Protein AF-A0A1S9N9K3-F1 (afdb_monomer_lite)

Sequence (136 aa):
MKWKTKPGKYENARQMQKIIDKYFQECIENEEYPSITGVAYSLGLNRQGLLDYENSLINGKLKSLDSSAKAEISDTIKRAKAFVEMCYEQRLFANGNPAGTIFTLKNNFKWVDKSEVEQTNKTISVGIKGFDEEED

Foldseek 3Di:
DDQDDDQCPDLALVVLLVLLVVLVVVCVVVVHQQACQSSCVSVSHGNVRLVCLLCCLPPVGPVVHDPVSSVSSNVSSVVSLVSSLVSLVVCCPDPDDNPVSVVRCCPPVVDDDDDDDDDDDDDDDDDDDDDDDDDD

Structure (mmCIF, N/CA/C/O backbone):
data_AF-A0A1S9N9K3-F1
#
_entry.id   AF-A0A1S9N9K3-F1
#
loop_
_atom_site.group_PDB
_atom_site.id
_atom_site.type_symbol
_atom_site.label_atom_id
_atom_site.label_alt_id
_atom_site.label_comp_id
_atom_site.label_asym_id
_atom_site.label_entity_id
_atom_site.label_seq_id
_atom_site.pdbx_PDB_ins_code
_atom_site.Cartn_x
_atom_site.Cartn_y
_atom_site.Cartn_z
_atom_site.occupancy
_atom_site.B_iso_or_equiv
_atom_site.auth_seq_id
_atom_site.auth_comp_id
_atom_site.auth_asym_id
_atom_site.auth_atom_id
_atom_site.pdbx_PDB_model_num
ATOM 1 N N . MET A 1 1 ? 9.173 -22.068 -6.788 1.00 37.09 1 MET A N 1
ATOM 2 C CA . MET A 1 1 ? 9.572 -20.994 -7.732 1.00 37.09 1 MET A CA 1
ATOM 3 C C . MET A 1 1 ? 10.645 -20.122 -7.086 1.00 37.09 1 MET A C 1
ATOM 5 O O . MET A 1 1 ? 10.427 -19.650 -5.980 1.00 37.09 1 MET A O 1
ATOM 9 N N . LYS A 1 2 ? 11.816 -19.954 -7.720 1.00 29.55 2 LYS A N 1
ATOM 10 C CA . LYS A 1 2 ? 12.899 -19.079 -7.230 1.00 29.55 2 LYS A CA 1
ATOM 11 C C . LYS A 1 2 ? 12.700 -17.677 -7.815 1.00 29.55 2 LYS A C 1
ATOM 13 O O . LYS A 1 2 ? 12.942 -17.473 -9.001 1.00 29.55 2 LYS A O 1
ATOM 18 N N . TRP A 1 3 ? 12.239 -16.726 -7.011 1.00 44.09 3 TRP A N 1
ATOM 19 C CA . TRP A 1 3 ? 11.966 -15.362 -7.468 1.00 44.09 3 TRP A CA 1
ATOM 20 C C . TRP A 1 3 ? 13.264 -14.545 -7.501 1.00 44.09 3 TRP A C 1
ATOM 22 O O . TRP A 1 3 ? 13.709 -14.026 -6.482 1.00 44.09 3 TRP A O 1
ATOM 32 N N . LYS A 1 4 ? 13.897 -14.443 -8.677 1.00 36.06 4 LYS A N 1
ATOM 33 C CA . LYS A 1 4 ? 14.937 -13.436 -8.937 1.00 36.06 4 LYS A CA 1
ATOM 34 C C . LYS A 1 4 ? 14.245 -12.138 -9.354 1.00 36.06 4 LYS A C 1
ATOM 36 O O . LYS A 1 4 ? 13.854 -11.993 -10.511 1.00 36.06 4 LYS A O 1
ATOM 41 N N . THR A 1 5 ? 14.074 -11.197 -8.433 1.00 40.75 5 THR A N 1
ATOM 42 C CA . THR A 1 5 ? 13.667 -9.834 -8.791 1.00 40.75 5 THR A CA 1
ATOM 43 C C . THR A 1 5 ? 14.844 -9.142 -9.479 1.00 40.75 5 THR A C 1
ATOM 45 O O . THR A 1 5 ? 15.868 -8.857 -8.863 1.00 40.75 5 THR A O 1
ATOM 48 N N . LYS A 1 6 ? 14.741 -8.913 -10.794 1.00 52.22 6 LYS A N 1
ATOM 49 C CA . LYS A 1 6 ? 15.692 -8.050 -11.506 1.00 52.22 6 LYS A CA 1
ATOM 50 C C . LYS A 1 6 ? 15.425 -6.590 -11.100 1.00 52.22 6 LYS A C 1
ATOM 52 O O . LYS A 1 6 ? 14.261 -6.178 -11.119 1.00 52.22 6 LYS A O 1
ATOM 57 N N . PRO A 1 7 ? 16.448 -5.799 -10.736 1.00 46.06 7 PRO A N 1
ATOM 58 C CA . PRO A 1 7 ? 16.302 -4.349 -10.617 1.00 46.06 7 PRO A CA 1
ATOM 59 C C . PRO A 1 7 ? 15.763 -3.785 -11.943 1.00 46.06 7 PRO A C 1
ATOM 61 O O . PRO A 1 7 ? 16.297 -4.133 -12.991 1.00 46.06 7 PRO A O 1
ATOM 64 N N . GLY A 1 8 ? 14.697 -2.975 -11.912 1.00 55.91 8 GLY A N 1
ATOM 65 C CA . GLY A 1 8 ? 14.073 -2.424 -13.128 1.00 55.91 8 GLY A CA 1
ATOM 66 C C . GLY A 1 8 ? 13.074 -3.347 -13.842 1.00 55.91 8 GLY A C 1
ATOM 67 O O . GLY A 1 8 ? 12.865 -3.206 -15.037 1.00 55.91 8 GLY A O 1
ATOM 68 N N . LYS A 1 9 ? 12.442 -4.301 -13.142 1.00 64.00 9 LYS A N 1
ATOM 69 C CA . LYS A 1 9 ? 11.454 -5.227 -13.739 1.00 64.00 9 LYS A CA 1
ATOM 70 C C . LYS A 1 9 ? 10.292 -4.514 -14.454 1.00 64.00 9 LYS A C 1
ATOM 72 O O . LYS A 1 9 ? 9.749 -5.072 -15.402 1.00 64.00 9 LYS A O 1
ATOM 77 N N . TYR A 1 10 ? 9.914 -3.320 -13.997 1.00 67.31 10 TYR A N 1
ATOM 78 C CA . TYR A 1 10 ? 8.862 -2.508 -14.605 1.00 67.31 10 TYR A CA 1
ATOM 79 C C . TYR A 1 10 ? 9.431 -1.151 -15.005 1.00 67.31 10 TYR A C 1
ATOM 81 O O . TYR A 1 10 ? 9.766 -0.348 -14.140 1.00 67.31 10 TYR A O 1
ATOM 89 N N . GLU A 1 11 ? 9.522 -0.914 -16.311 1.00 68.12 11 GLU A N 1
ATOM 90 C CA . GLU A 1 11 ? 9.896 0.385 -16.891 1.00 68.12 11 GLU A CA 1
ATOM 91 C C . GLU A 1 11 ? 8.662 1.191 -17.320 1.00 68.12 11 GLU A C 1
ATOM 93 O O . GLU A 1 11 ? 8.754 2.367 -17.646 1.00 68.12 11 GLU A O 1
ATOM 98 N N . ASN A 1 12 ? 7.490 0.550 -17.312 1.00 80.81 12 ASN A N 1
ATOM 99 C CA . ASN A 1 12 ? 6.259 1.092 -17.860 1.00 80.81 12 ASN A CA 1
ATOM 100 C C . ASN A 1 12 ? 5.126 1.017 -16.826 1.00 80.81 12 ASN A C 1
ATOM 102 O O . ASN A 1 12 ? 4.649 -0.073 -16.480 1.00 80.81 12 ASN A O 1
ATOM 106 N N . ALA A 1 13 ? 4.659 2.182 -16.373 1.00 90.00 13 ALA A N 1
ATOM 107 C CA . ALA A 1 13 ? 3.562 2.311 -15.416 1.00 90.00 13 ALA A CA 1
ATOM 108 C C . ALA A 1 13 ? 2.256 1.664 -15.912 1.00 90.00 13 ALA A C 1
ATOM 110 O O . ALA A 1 13 ? 1.527 1.059 -15.129 1.00 90.00 13 ALA A O 1
ATOM 111 N N . ARG A 1 14 ? 1.992 1.676 -17.224 1.00 90.56 14 ARG A N 1
ATOM 112 C CA . ARG A 1 14 ? 0.815 1.025 -17.823 1.00 90.56 14 ARG A CA 1
ATOM 113 C C . ARG A 1 14 ? 0.845 -0.492 -17.652 1.00 90.56 14 ARG A C 1
ATOM 115 O O . ARG A 1 14 ? -0.200 -1.103 -17.443 1.00 90.56 14 ARG A O 1
ATOM 122 N N . GLN A 1 15 ? 2.017 -1.120 -17.758 1.00 90.56 15 GLN A N 1
ATOM 123 C CA . GLN A 1 15 ? 2.141 -2.563 -17.523 1.00 90.56 15 GLN A CA 1
ATOM 124 C C . GLN A 1 15 ? 1.909 -2.894 -16.048 1.00 90.56 15 GLN A C 1
ATOM 126 O O . GLN A 1 15 ? 1.221 -3.866 -15.745 1.00 90.56 15 GLN A O 1
ATOM 131 N N . MET A 1 16 ? 2.455 -2.076 -15.147 1.00 92.56 16 MET A N 1
ATOM 132 C CA . MET A 1 16 ? 2.227 -2.208 -13.710 1.00 92.56 16 MET A CA 1
ATOM 133 C C . MET A 1 16 ? 0.736 -2.085 -13.374 1.00 92.56 16 MET A C 1
ATOM 135 O O . MET A 1 16 ? 0.199 -2.969 -12.712 1.00 92.56 16 MET A O 1
ATOM 139 N N . GLN A 1 17 ? 0.060 -1.059 -13.900 1.00 95.44 17 GLN A N 1
ATOM 140 C CA . GLN A 1 17 ? -1.374 -0.838 -13.703 1.00 95.44 17 GLN A CA 1
ATOM 141 C C . GLN A 1 17 ? -2.193 -2.056 -14.148 1.00 95.44 17 GLN A C 1
ATOM 143 O O . GLN A 1 17 ? -2.982 -2.561 -13.366 1.00 95.44 17 GLN A O 1
ATOM 148 N N . LYS A 1 18 ? -1.921 -2.624 -15.332 1.00 95.56 18 LYS A N 1
ATOM 149 C CA . LYS A 1 18 ? -2.626 -3.830 -15.811 1.00 95.56 18 LYS A CA 1
ATOM 150 C C . LYS A 1 18 ? -2.519 -5.029 -14.862 1.00 95.56 18 LYS A C 1
ATOM 152 O O . LYS A 1 18 ? -3.470 -5.792 -14.741 1.00 95.56 18 LYS A O 1
ATOM 157 N N . ILE A 1 19 ? -1.360 -5.234 -14.233 1.00 95.56 19 ILE A N 1
ATOM 158 C CA . ILE A 1 19 ? -1.161 -6.343 -13.284 1.00 95.56 19 ILE A CA 1
ATOM 159 C C . ILE A 1 19 ? -1.928 -6.076 -11.986 1.00 95.56 19 ILE A C 1
ATOM 161 O O . ILE A 1 19 ? -2.538 -6.991 -11.439 1.00 95.56 19 ILE A O 1
ATOM 165 N N . ILE A 1 20 ? -1.910 -4.827 -11.518 1.00 97.25 20 ILE A N 1
ATOM 166 C CA . ILE A 1 20 ? -2.654 -4.394 -10.332 1.00 97.25 20 ILE A CA 1
ATOM 167 C C . ILE A 1 20 ? -4.161 -4.537 -10.567 1.00 97.25 20 ILE A C 1
ATOM 169 O O . ILE A 1 20 ? -4.838 -5.134 -9.739 1.00 97.25 20 ILE A O 1
ATOM 173 N N . ASP A 1 21 ? -4.666 -4.068 -11.708 1.00 97.69 21 ASP A N 1
ATOM 174 C CA . ASP A 1 21 ? -6.083 -4.155 -12.072 1.00 97.69 21 ASP A CA 1
ATOM 175 C C . ASP A 1 21 ? -6.541 -5.611 -12.146 1.00 97.69 21 ASP A C 1
ATOM 177 O O . ASP A 1 21 ? -7.589 -5.954 -11.611 1.00 97.69 21 ASP A O 1
ATOM 181 N N . LYS A 1 22 ? -5.725 -6.490 -12.746 1.00 97.62 22 LYS A N 1
ATOM 182 C CA . LYS A 1 22 ? -6.005 -7.931 -12.783 1.00 97.62 22 LYS A CA 1
ATOM 183 C C . LYS A 1 22 ? -6.103 -8.520 -11.377 1.00 97.62 22 LYS A C 1
ATOM 185 O O . LYS A 1 22 ? -7.032 -9.264 -11.104 1.00 97.62 22 LYS A O 1
ATOM 190 N N . TYR A 1 23 ? -5.169 -8.173 -10.493 1.00 98.06 23 TYR A N 1
ATOM 191 C CA . TYR A 1 23 ? -5.204 -8.623 -9.102 1.00 98.06 23 TYR A CA 1
ATOM 192 C C . TYR A 1 23 ? -6.454 -8.121 -8.366 1.00 98.06 23 TYR A C 1
ATOM 194 O O . TYR A 1 23 ? -7.104 -8.889 -7.666 1.00 98.06 23 TYR A O 1
ATOM 202 N N . PHE A 1 24 ? -6.824 -6.851 -8.538 1.00 98.19 24 PHE A N 1
ATOM 203 C CA . PHE A 1 24 ? -8.039 -6.313 -7.927 1.00 98.19 24 PHE A CA 1
ATOM 204 C C . PHE A 1 24 ? -9.299 -6.983 -8.466 1.00 98.19 24 PHE A C 1
ATOM 206 O O . PHE A 1 24 ? -10.185 -7.306 -7.681 1.00 98.19 24 PHE A O 1
ATOM 213 N N . GLN A 1 25 ? -9.354 -7.247 -9.769 1.00 97.75 25 GLN A N 1
ATOM 214 C CA . GLN A 1 25 ? -10.454 -7.975 -10.386 1.00 97.75 25 GLN A CA 1
ATOM 215 C C . GLN A 1 25 ? -10.564 -9.403 -9.832 1.00 97.75 25 GLN A C 1
ATOM 217 O O . GLN A 1 25 ? -11.654 -9.820 -9.459 1.00 97.75 25 GLN A O 1
ATOM 222 N N . GLU A 1 26 ? -9.441 -10.114 -9.688 1.00 97.56 26 GLU A N 1
ATOM 223 C CA . GLU A 1 26 ? -9.400 -11.441 -9.058 1.00 97.56 26 GLU A CA 1
ATOM 224 C C . GLU A 1 26 ? -9.888 -11.387 -7.600 1.00 97.56 26 GLU A C 1
ATOM 226 O O . GLU A 1 26 ? -10.622 -12.273 -7.172 1.00 97.56 26 GLU A O 1
ATOM 231 N N . CYS A 1 27 ? -9.538 -10.352 -6.829 1.00 97.44 27 CYS A N 1
ATOM 232 C CA . CYS A 1 27 ? -10.078 -10.183 -5.477 1.00 97.44 27 CYS A CA 1
ATOM 233 C C . CYS A 1 27 ? -11.597 -9.971 -5.489 1.00 97.44 27 CYS A C 1
ATOM 235 O O . CYS A 1 27 ? -12.295 -10.603 -4.705 1.00 97.44 27 CYS A O 1
ATOM 237 N N . ILE A 1 28 ? -12.115 -9.129 -6.388 1.00 95.62 28 ILE A N 1
ATOM 238 C CA . ILE A 1 28 ? -13.558 -8.874 -6.511 1.00 95.62 28 ILE A CA 1
ATOM 239 C C . ILE A 1 28 ? -14.308 -10.161 -6.872 1.00 95.62 28 ILE A C 1
ATOM 241 O O . ILE A 1 28 ? -15.316 -10.475 -6.246 1.00 95.62 28 ILE A O 1
ATOM 245 N N . GLU A 1 29 ? -13.807 -10.920 -7.848 1.00 97.31 29 GLU A N 1
ATOM 246 C CA . GLU A 1 29 ? -14.418 -12.175 -8.309 1.00 97.31 29 GLU A CA 1
ATOM 247 C C . GLU A 1 29 ? -14.443 -13.260 -7.230 1.00 97.31 29 GLU A C 1
ATOM 249 O O . GLU A 1 29 ? -15.374 -14.060 -7.190 1.00 97.31 29 GLU A O 1
ATOM 254 N N . ASN A 1 30 ? -13.443 -13.273 -6.347 1.00 96.50 30 ASN A N 1
ATOM 255 C CA . ASN A 1 30 ? -13.346 -14.230 -5.247 1.00 96.50 30 ASN A CA 1
ATOM 256 C C . ASN A 1 30 ? -13.955 -13.714 -3.929 1.00 96.50 30 ASN A C 1
ATOM 258 O O . ASN A 1 30 ? -13.805 -14.373 -2.903 1.00 96.50 30 ASN A O 1
ATOM 262 N N . GLU A 1 31 ? -14.608 -12.546 -3.935 1.00 93.75 31 GLU A N 1
ATOM 263 C CA . GLU A 1 31 ? -15.132 -11.880 -2.729 1.00 93.75 31 GLU A CA 1
ATOM 264 C C . GLU A 1 31 ? -14.054 -11.652 -1.642 1.00 93.75 31 GLU A C 1
ATOM 266 O O . GLU A 1 31 ? -14.313 -11.649 -0.435 1.00 93.75 31 GLU A O 1
ATOM 271 N N . GLU A 1 32 ? -12.811 -11.438 -2.073 1.00 92.50 32 GLU A N 1
ATOM 272 C CA . GLU A 1 32 ? -11.658 -11.171 -1.222 1.00 92.50 32 GLU A CA 1
ATOM 273 C C . GLU A 1 32 ? -11.345 -9.673 -1.131 1.00 92.50 32 GLU A C 1
ATOM 275 O O . GLU A 1 32 ? -11.609 -8.877 -2.033 1.00 92.50 32 GLU A O 1
ATOM 280 N N . TYR A 1 33 ? -10.687 -9.279 -0.039 1.00 92.00 33 TYR A N 1
ATOM 281 C CA . TYR A 1 33 ? -10.180 -7.918 0.114 1.00 92.00 33 TYR A CA 1
ATOM 282 C C . TYR A 1 33 ? -8.739 -7.829 -0.398 1.00 92.00 33 TYR A C 1
ATOM 284 O O . TYR A 1 33 ? -7.883 -8.594 0.067 1.00 92.00 33 TYR A O 1
ATOM 292 N N . PRO A 1 34 ? -8.421 -6.875 -1.291 1.00 96.75 34 PRO A N 1
ATOM 293 C CA . PRO A 1 34 ? -7.055 -6.695 -1.755 1.00 96.75 34 PRO A CA 1
ATOM 294 C C . PRO A 1 34 ? -6.170 -6.224 -0.600 1.00 96.75 34 PRO A C 1
ATOM 296 O O . PRO A 1 34 ? -6.634 -5.504 0.272 1.00 96.75 34 PRO A O 1
ATOM 299 N N . SER A 1 35 ? -4.883 -6.572 -0.591 1.00 95.62 35 SER A N 1
ATOM 300 C CA . SER A 1 35 ? -3.937 -6.135 0.450 1.00 95.62 35 SER A CA 1
ATOM 301 C C . SER A 1 35 ? -2.671 -5.533 -0.152 1.00 95.62 35 SER A C 1
ATOM 303 O O . SER A 1 35 ? -2.289 -5.856 -1.275 1.00 95.62 35 SER A O 1
ATOM 305 N N . ILE A 1 36 ? -1.948 -4.706 0.613 1.00 95.69 36 ILE A N 1
ATOM 306 C CA . ILE A 1 36 ? -0.658 -4.139 0.172 1.00 95.69 36 ILE A CA 1
ATOM 307 C C . ILE A 1 36 ? 0.351 -5.238 -0.178 1.00 95.69 36 ILE A C 1
ATOM 309 O O . ILE A 1 36 ? 1.089 -5.140 -1.158 1.0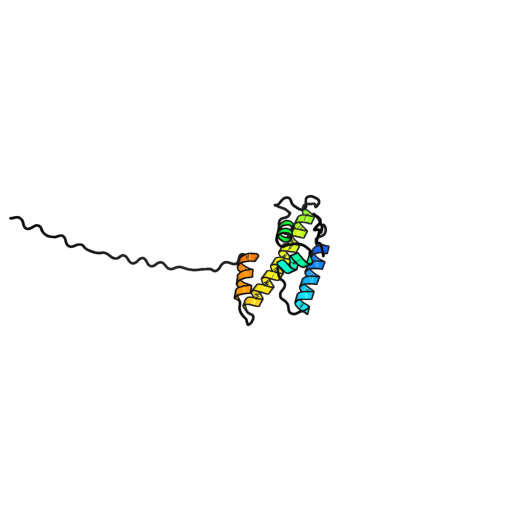0 95.69 36 ILE A O 1
ATOM 313 N N . THR A 1 37 ? 0.378 -6.308 0.614 1.00 94.75 37 THR A N 1
ATOM 314 C CA . THR A 1 37 ? 1.217 -7.479 0.350 1.00 94.75 37 THR A CA 1
ATOM 315 C C . THR A 1 37 ? 0.769 -8.240 -0.889 1.00 94.75 37 THR A C 1
ATOM 317 O O . THR A 1 37 ? 1.631 -8.708 -1.625 1.00 94.75 37 THR A O 1
ATOM 320 N N . GLY A 1 38 ? -0.535 -8.320 -1.158 1.00 96.38 38 GLY A N 1
ATOM 321 C CA . GLY A 1 38 ? -1.074 -8.912 -2.382 1.00 96.38 38 GLY A CA 1
ATOM 322 C C . GLY A 1 38 ? -0.708 -8.108 -3.631 1.00 96.38 38 GLY A C 1
ATOM 323 O O . GLY A 1 38 ? -0.229 -8.690 -4.599 1.00 96.38 38 GLY A O 1
ATOM 324 N N . VAL A 1 39 ? -0.785 -6.772 -3.570 1.00 96.69 39 VAL A N 1
ATOM 325 C CA . VAL A 1 39 ? -0.295 -5.878 -4.639 1.00 96.69 39 VAL A CA 1
ATOM 326 C C . VAL A 1 39 ? 1.200 -6.084 -4.889 1.00 96.69 39 VAL A C 1
ATOM 328 O O . VAL A 1 39 ? 1.639 -6.206 -6.030 1.00 96.69 39 VAL A O 1
ATOM 331 N N . ALA A 1 40 ? 2.013 -6.149 -3.831 1.00 95.75 40 ALA A N 1
ATOM 332 C CA . ALA A 1 40 ? 3.437 -6.433 -3.989 1.00 95.75 40 ALA A CA 1
ATOM 333 C C . ALA A 1 40 ? 3.659 -7.816 -4.626 1.00 95.75 40 ALA A C 1
ATOM 335 O O . ALA A 1 40 ? 4.441 -7.943 -5.569 1.00 95.75 40 ALA A O 1
ATOM 336 N N . TYR A 1 41 ? 2.937 -8.832 -4.149 1.00 95.62 41 TYR A N 1
ATOM 337 C CA . TYR A 1 41 ? 3.048 -10.206 -4.622 1.00 95.62 41 TYR A CA 1
ATOM 338 C C . TYR A 1 41 ? 2.650 -10.358 -6.095 1.00 95.62 41 TYR A C 1
ATOM 340 O O . TYR A 1 41 ? 3.379 -11.010 -6.844 1.00 95.62 41 TYR A O 1
ATOM 348 N N . SER A 1 42 ? 1.570 -9.711 -6.546 1.00 95.00 42 SER A N 1
ATOM 349 C CA . SER A 1 42 ? 1.132 -9.752 -7.951 1.00 95.00 42 SER A CA 1
ATOM 350 C C . SER A 1 42 ? 2.166 -9.125 -8.894 1.00 95.00 42 SER A C 1
ATOM 352 O O . SER A 1 42 ? 2.409 -9.623 -9.996 1.00 95.00 42 SER A O 1
ATOM 354 N N . LEU A 1 43 ? 2.887 -8.104 -8.424 1.00 93.44 43 LEU A N 1
ATOM 355 C CA . LEU A 1 43 ? 4.041 -7.513 -9.111 1.00 93.44 43 LEU A CA 1
ATOM 356 C C . LEU A 1 43 ? 5.327 -8.358 -8.974 1.00 93.44 43 LEU A C 1
ATOM 358 O O . LEU A 1 43 ? 6.377 -8.047 -9.549 1.00 93.44 43 LEU A O 1
ATOM 362 N N . GLY A 1 44 ? 5.292 -9.468 -8.238 1.00 92.31 44 GLY A N 1
ATOM 363 C CA . GLY A 1 44 ? 6.463 -10.282 -7.916 1.00 92.31 44 GLY A CA 1
ATOM 364 C C . GLY A 1 44 ? 7.519 -9.500 -7.134 1.00 92.31 44 GLY A C 1
ATOM 365 O O . GLY A 1 44 ? 8.714 -9.689 -7.361 1.00 92.31 44 GLY A O 1
ATOM 366 N N . LEU A 1 45 ? 7.077 -8.587 -6.274 1.00 91.69 45 LEU A N 1
ATOM 367 C CA . LEU A 1 45 ? 7.869 -7.812 -5.328 1.00 91.69 45 LEU A CA 1
ATOM 368 C C . LEU A 1 45 ? 7.556 -8.282 -3.902 1.00 91.69 45 LEU A C 1
ATOM 370 O O . LEU A 1 45 ? 6.529 -8.898 -3.628 1.00 91.69 45 LEU A O 1
ATOM 374 N N . ASN A 1 46 ? 8.438 -7.956 -2.964 1.00 93.44 46 ASN A N 1
ATOM 375 C CA . ASN A 1 46 ? 8.080 -7.945 -1.548 1.00 93.44 46 ASN A CA 1
ATOM 376 C C . ASN A 1 46 ? 7.620 -6.531 -1.149 1.00 93.44 46 ASN A C 1
ATOM 378 O O . ASN A 1 46 ? 7.735 -5.582 -1.930 1.00 93.44 46 ASN A O 1
ATOM 382 N N . ARG A 1 47 ? 7.120 -6.370 0.083 1.00 91.19 47 ARG A N 1
ATOM 383 C CA . ARG A 1 47 ? 6.643 -5.068 0.581 1.00 91.19 47 ARG A CA 1
ATOM 384 C C . ARG A 1 47 ? 7.706 -3.971 0.473 1.00 91.19 47 ARG A C 1
ATOM 386 O O . ARG A 1 47 ? 7.389 -2.866 0.053 1.00 91.19 47 ARG A O 1
ATOM 393 N N . GLN A 1 48 ? 8.959 -4.279 0.813 1.00 92.88 48 GLN A N 1
ATOM 394 C CA . GLN A 1 48 ? 10.051 -3.309 0.706 1.00 92.88 48 GLN A CA 1
ATOM 395 C C . GLN A 1 48 ? 10.299 -2.894 -0.749 1.00 92.88 48 GLN A C 1
ATOM 397 O O . GLN A 1 48 ? 10.477 -1.718 -1.026 1.00 92.88 48 GLN A O 1
ATOM 402 N N . GLY A 1 49 ? 10.240 -3.836 -1.689 1.00 93.00 49 GLY A N 1
ATOM 403 C CA . GLY A 1 49 ? 10.358 -3.566 -3.117 1.00 93.00 49 GLY A CA 1
ATOM 404 C C . GLY A 1 49 ? 9.243 -2.659 -3.632 1.00 93.00 49 GLY A C 1
ATOM 405 O O . GLY A 1 49 ? 9.517 -1.754 -4.412 1.00 93.00 49 GLY A O 1
ATOM 406 N N . LEU A 1 50 ? 8.006 -2.843 -3.161 1.00 94.69 50 LEU A N 1
ATOM 407 C CA . LEU A 1 50 ? 6.902 -1.942 -3.498 1.00 94.69 50 LEU A CA 1
ATOM 408 C C . LEU A 1 50 ? 7.179 -0.510 -3.005 1.00 94.69 50 LEU A C 1
ATOM 410 O O . LEU A 1 50 ? 7.037 0.436 -3.774 1.00 94.69 50 LEU A O 1
ATOM 414 N N . LEU A 1 51 ? 7.650 -0.356 -1.761 1.00 94.00 51 LEU A N 1
ATOM 415 C CA . LEU A 1 51 ? 8.033 0.948 -1.197 1.00 94.00 51 LEU A CA 1
ATOM 416 C C . LEU A 1 51 ? 9.234 1.574 -1.919 1.00 94.00 51 LEU A C 1
ATOM 418 O O . LEU A 1 51 ? 9.293 2.794 -2.077 1.00 94.00 51 LEU A O 1
ATOM 422 N N . ASP A 1 52 ? 10.187 0.760 -2.367 1.00 94.38 52 ASP A N 1
ATOM 423 C CA . ASP A 1 52 ? 11.343 1.220 -3.134 1.00 94.38 52 ASP A CA 1
ATOM 424 C C . ASP A 1 52 ? 10.913 1.798 -4.494 1.00 94.38 52 ASP A C 1
ATOM 426 O O . ASP A 1 52 ? 11.473 2.803 -4.935 1.00 94.38 52 ASP A O 1
ATOM 430 N N . TYR A 1 53 ? 9.910 1.202 -5.147 1.00 93.81 53 TYR A N 1
ATOM 431 C CA . TYR A 1 53 ? 9.335 1.730 -6.389 1.00 93.81 53 TYR A CA 1
ATOM 432 C C . TYR A 1 53 ? 8.477 2.979 -6.127 1.00 93.81 53 TYR A C 1
ATOM 434 O O . TYR A 1 53 ? 8.628 3.976 -6.837 1.00 93.81 53 TYR A O 1
ATOM 442 N N . GLU A 1 54 ? 7.640 2.962 -5.082 1.00 95.19 54 GLU A N 1
ATOM 443 C CA . GLU A 1 54 ? 6.813 4.105 -4.661 1.00 95.19 54 GLU A CA 1
ATOM 444 C C . GLU A 1 54 ? 7.667 5.353 -4.403 1.00 95.19 54 GLU A C 1
ATOM 446 O O . GLU A 1 54 ? 7.315 6.450 -4.830 1.00 95.19 54 GLU A O 1
ATOM 451 N N . ASN A 1 55 ? 8.820 5.186 -3.752 1.00 95.44 55 ASN A N 1
ATOM 452 C CA . ASN A 1 55 ? 9.710 6.283 -3.361 1.00 95.44 55 ASN A CA 1
ATOM 453 C C . ASN A 1 55 ? 10.891 6.486 -4.327 1.00 95.44 55 ASN A C 1
ATOM 455 O O . ASN A 1 55 ? 11.883 7.121 -3.963 1.00 95.44 55 ASN A O 1
ATOM 459 N N . SER A 1 56 ? 10.802 5.959 -5.553 1.00 91.88 56 SER A N 1
ATOM 460 C CA . SER A 1 56 ? 11.901 5.955 -6.535 1.00 91.88 56 SER A CA 1
ATOM 461 C C . SER A 1 56 ? 12.456 7.342 -6.893 1.00 91.88 56 SER A C 1
ATOM 463 O O . SER A 1 56 ? 13.625 7.459 -7.261 1.00 91.88 56 SER A O 1
ATOM 465 N N . LEU A 1 57 ? 11.655 8.402 -6.735 1.00 92.00 57 LEU A N 1
ATOM 466 C CA . LEU A 1 57 ? 12.075 9.794 -6.934 1.00 92.00 57 LEU A CA 1
ATOM 467 C C . LEU A 1 57 ? 13.058 10.300 -5.865 1.00 92.00 57 LEU A C 1
ATOM 469 O O . LEU A 1 57 ? 13.851 11.191 -6.151 1.00 92.00 57 LEU A O 1
ATOM 473 N N . ILE A 1 58 ? 13.022 9.742 -4.650 1.00 93.44 58 ILE A N 1
ATOM 474 C CA . ILE A 1 58 ? 13.770 10.262 -3.489 1.00 93.44 58 ILE A CA 1
ATOM 475 C C . ILE A 1 58 ? 14.803 9.278 -2.929 1.00 93.44 58 ILE A C 1
ATOM 477 O O . ILE A 1 58 ? 15.746 9.689 -2.263 1.00 93.44 58 ILE A O 1
ATOM 481 N N . ASN A 1 59 ? 14.659 7.978 -3.193 1.00 91.62 59 ASN A N 1
ATOM 482 C CA . ASN A 1 59 ? 15.516 6.937 -2.608 1.00 91.62 59 ASN A CA 1
ATOM 483 C C . ASN A 1 59 ? 16.670 6.485 -3.529 1.00 91.62 59 ASN A C 1
ATOM 485 O O . ASN A 1 59 ? 17.391 5.536 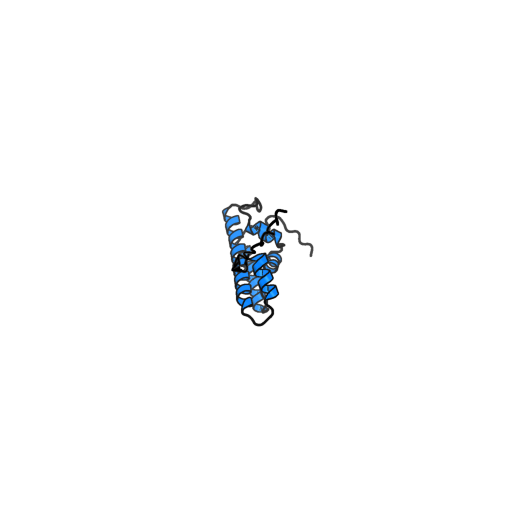-3.210 1.00 91.62 59 ASN A O 1
ATOM 489 N N . GLY A 1 60 ? 16.822 7.112 -4.700 1.00 87.00 60 GLY A N 1
ATOM 490 C CA . GLY A 1 60 ? 17.868 6.785 -5.672 1.00 87.00 60 GLY A CA 1
ATOM 491 C C . GLY A 1 60 ? 17.750 5.393 -6.311 1.00 87.00 60 GLY A C 1
ATOM 492 O O . GLY A 1 60 ? 18.729 4.907 -6.888 1.00 87.00 60 GLY A O 1
ATOM 493 N N . LYS A 1 61 ? 16.592 4.728 -6.206 1.00 88.56 61 LYS A N 1
ATOM 494 C CA . LYS A 1 61 ? 16.288 3.461 -6.893 1.00 88.56 61 LYS A CA 1
ATOM 495 C C . LYS A 1 61 ? 15.825 3.724 -8.330 1.00 88.56 61 LYS A C 1
ATOM 497 O O . LYS A 1 61 ? 15.603 4.859 -8.739 1.00 88.56 61 LYS A O 1
ATOM 502 N N . LEU A 1 62 ? 15.721 2.650 -9.120 1.00 87.00 62 LEU A N 1
ATOM 503 C CA . LEU A 1 62 ? 15.313 2.700 -10.533 1.00 87.00 62 LEU A CA 1
ATOM 504 C C . LEU A 1 62 ? 16.158 3.678 -11.370 1.00 87.00 62 LEU A C 1
ATOM 506 O O . LEU A 1 62 ? 15.634 4.412 -12.196 1.00 87.00 62 LEU A O 1
ATOM 510 N N . LYS A 1 63 ? 17.480 3.712 -11.150 1.00 88.62 63 LYS A N 1
ATOM 511 C CA . LYS A 1 63 ? 18.399 4.667 -11.802 1.00 88.62 63 LYS A CA 1
ATOM 512 C C . LYS A 1 63 ? 18.376 4.616 -13.334 1.00 88.62 63 LYS A C 1
ATOM 514 O O . LYS A 1 63 ? 18.745 5.603 -13.952 1.00 88.62 63 LYS A O 1
ATOM 519 N N . SER A 1 64 ? 17.957 3.493 -13.916 1.00 87.62 64 SER A N 1
ATOM 520 C CA . SER A 1 64 ? 17.798 3.320 -15.361 1.00 87.62 64 SER A CA 1
ATOM 521 C C . SER A 1 64 ? 16.592 4.061 -15.943 1.00 87.62 64 SER A C 1
ATOM 523 O O . SER A 1 64 ? 16.559 4.274 -17.146 1.00 87.62 64 SER A O 1
ATOM 525 N N . LEU A 1 65 ? 15.617 4.444 -15.113 1.00 87.38 65 LEU A N 1
ATOM 526 C CA . LEU A 1 65 ? 14.416 5.156 -15.540 1.00 87.38 65 LEU A CA 1
ATOM 527 C C . LEU A 1 65 ? 14.596 6.667 -15.412 1.00 87.38 65 LEU A C 1
ATOM 529 O O . LEU A 1 65 ? 15.197 7.162 -14.445 1.00 87.38 65 LEU A O 1
ATOM 533 N N . ASP A 1 66 ? 14.015 7.395 -16.359 1.00 91.12 66 ASP A N 1
ATOM 534 C CA . ASP A 1 66 ? 13.888 8.842 -16.283 1.00 91.12 66 ASP A CA 1
ATOM 535 C C . ASP A 1 66 ? 12.919 9.262 -15.161 1.00 91.12 66 ASP A C 1
ATOM 537 O O . ASP A 1 66 ? 12.175 8.460 -14.584 1.00 91.12 66 ASP A O 1
ATOM 541 N N . SER A 1 67 ? 12.959 10.545 -14.805 1.00 91.12 67 SER A N 1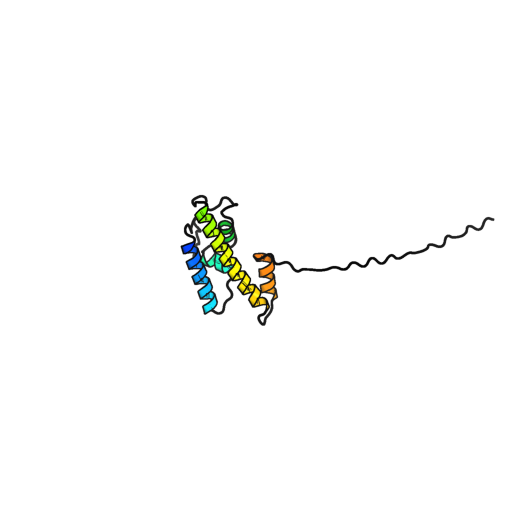
ATOM 542 C CA . SER A 1 67 ? 12.155 11.087 -13.707 1.00 91.12 67 SER A CA 1
ATOM 543 C C . SER A 1 67 ? 10.647 11.018 -13.969 1.00 91.12 67 SER A C 1
ATOM 545 O O . SER A 1 67 ? 9.895 10.849 -13.010 1.00 91.12 67 SER A O 1
ATOM 547 N N . SER A 1 68 ? 10.201 11.105 -15.229 1.00 92.31 68 SER A N 1
ATOM 548 C CA . SER A 1 68 ? 8.780 10.998 -15.583 1.00 92.31 68 SER A CA 1
ATOM 549 C C . SER A 1 68 ? 8.289 9.572 -15.357 1.00 92.31 68 SER A C 1
ATOM 551 O O . SER A 1 68 ? 7.320 9.363 -14.629 1.00 92.31 68 SER A O 1
ATOM 553 N N . ALA A 1 69 ? 9.014 8.575 -15.870 1.00 91.31 69 ALA A N 1
ATOM 554 C CA . ALA A 1 69 ? 8.672 7.167 -15.663 1.00 91.31 69 ALA A CA 1
ATOM 555 C C . ALA A 1 69 ? 8.645 6.784 -14.170 1.00 91.31 69 ALA A C 1
ATOM 557 O O . ALA A 1 69 ? 7.749 6.066 -13.717 1.00 91.31 69 ALA A O 1
ATOM 558 N N . LYS A 1 70 ? 9.589 7.303 -13.369 1.00 92.69 70 LYS A N 1
ATOM 559 C CA . LYS A 1 70 ? 9.584 7.130 -11.903 1.00 92.69 70 LYS A CA 1
ATOM 560 C C . LYS A 1 70 ? 8.344 7.732 -11.249 1.00 92.69 70 LYS A C 1
ATOM 562 O O . LYS A 1 70 ? 7.757 7.094 -10.374 1.00 92.69 70 LYS A O 1
ATOM 567 N N . ALA A 1 71 ? 7.952 8.938 -11.657 1.00 94.62 71 ALA A N 1
ATOM 568 C CA . ALA A 1 71 ? 6.761 9.601 -11.140 1.00 94.62 71 ALA A CA 1
ATOM 569 C C . ALA A 1 71 ? 5.492 8.806 -11.473 1.00 94.62 71 ALA A C 1
ATOM 571 O O . ALA A 1 71 ? 4.697 8.530 -10.579 1.00 94.62 71 ALA A O 1
ATOM 572 N N . GLU A 1 72 ? 5.349 8.330 -12.710 1.00 95.25 72 GLU A N 1
ATOM 573 C CA . GLU A 1 72 ? 4.193 7.522 -13.112 1.00 95.25 72 GLU A CA 1
ATOM 574 C C . GLU A 1 72 ? 4.100 6.193 -12.349 1.00 95.25 72 GLU A C 1
ATOM 576 O O . GLU A 1 72 ? 3.010 5.778 -11.942 1.00 95.25 72 GLU A O 1
ATOM 581 N N . ILE A 1 73 ? 5.233 5.520 -12.122 1.00 94.00 73 ILE A N 1
ATOM 582 C CA . ILE A 1 73 ? 5.302 4.305 -11.296 1.00 94.00 73 ILE A CA 1
ATOM 583 C C . ILE A 1 73 ? 4.912 4.616 -9.848 1.00 94.00 73 ILE A C 1
ATOM 585 O O . ILE A 1 73 ? 4.097 3.898 -9.263 1.00 94.00 73 ILE A O 1
ATOM 589 N N . SER A 1 74 ? 5.474 5.686 -9.278 1.00 95.69 74 SER A N 1
ATOM 590 C CA . SER A 1 74 ? 5.160 6.145 -7.923 1.00 95.69 74 SER A CA 1
ATOM 591 C C . SER A 1 74 ? 3.660 6.386 -7.763 1.00 95.69 74 SER A C 1
ATOM 593 O O . SER A 1 74 ? 3.034 5.834 -6.855 1.00 95.69 74 SER A O 1
ATOM 595 N N . ASP A 1 75 ? 3.062 7.131 -8.689 1.00 97.06 75 ASP A N 1
ATOM 596 C CA . ASP A 1 75 ? 1.641 7.465 -8.665 1.00 97.06 75 ASP A CA 1
ATOM 597 C C . ASP A 1 75 ? 0.754 6.241 -8.884 1.00 97.06 75 ASP A C 1
ATOM 599 O O . ASP A 1 75 ? -0.281 6.107 -8.234 1.00 97.06 75 ASP A O 1
ATOM 603 N N . THR A 1 76 ? 1.171 5.304 -9.735 1.00 97.12 76 THR A N 1
ATOM 604 C CA . THR A 1 76 ? 0.466 4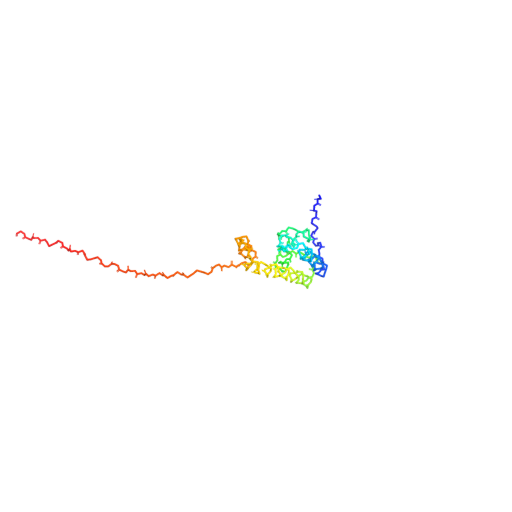.029 -9.932 1.00 97.12 76 THR A CA 1
ATOM 605 C C . THR A 1 76 ? 0.391 3.227 -8.635 1.00 97.12 76 THR A C 1
ATOM 607 O O . THR A 1 76 ? -0.683 2.748 -8.265 1.00 97.12 76 THR A O 1
ATOM 610 N N . ILE A 1 77 ? 1.495 3.140 -7.890 1.00 96.75 77 ILE A N 1
ATOM 611 C CA . ILE A 1 77 ? 1.519 2.446 -6.596 1.00 96.75 77 ILE A CA 1
ATOM 612 C C . ILE A 1 77 ? 0.684 3.196 -5.556 1.00 96.75 77 ILE A C 1
ATOM 614 O O . ILE A 1 77 ? -0.075 2.565 -4.821 1.00 96.75 77 ILE A O 1
ATOM 618 N N . LYS A 1 78 ? 0.769 4.530 -5.500 1.00 97.12 78 LYS A N 1
ATOM 619 C CA . LYS A 1 78 ? -0.042 5.339 -4.575 1.00 97.12 78 LYS A CA 1
ATOM 620 C C . LYS A 1 78 ? -1.538 5.177 -4.836 1.00 97.12 78 LYS A C 1
ATOM 622 O O . LYS A 1 78 ? -2.286 4.978 -3.883 1.00 97.12 78 LYS A O 1
ATOM 627 N N . ARG A 1 79 ? -1.974 5.185 -6.102 1.00 98.06 79 ARG A N 1
ATOM 628 C CA . ARG A 1 79 ? -3.376 4.920 -6.471 1.00 98.06 79 ARG A CA 1
ATOM 629 C C . ARG A 1 79 ? -3.819 3.524 -6.041 1.00 98.06 79 ARG A C 1
ATOM 631 O O . ARG A 1 79 ? -4.892 3.379 -5.468 1.00 98.06 79 ARG A O 1
ATOM 638 N N . ALA A 1 80 ? -2.978 2.511 -6.251 1.00 97.88 80 ALA A N 1
ATOM 639 C CA . ALA A 1 80 ? -3.269 1.152 -5.802 1.00 97.88 80 ALA A CA 1
ATOM 640 C C . ALA A 1 80 ? -3.401 1.062 -4.272 1.00 97.88 80 ALA A C 1
ATOM 642 O O . ALA A 1 80 ? -4.315 0.417 -3.764 1.00 97.88 80 ALA A O 1
ATOM 643 N N . LYS A 1 81 ? -2.522 1.743 -3.527 1.00 97.38 81 LYS A N 1
ATOM 644 C CA . LYS A 1 81 ? -2.606 1.832 -2.063 1.00 97.38 81 LYS A CA 1
ATOM 645 C C . LYS A 1 81 ? -3.891 2.531 -1.619 1.00 97.38 81 LYS A C 1
ATOM 647 O O . LYS A 1 81 ? -4.548 2.006 -0.733 1.00 97.38 81 LYS A O 1
ATOM 652 N N . ALA A 1 82 ? -4.271 3.638 -2.255 1.00 98.00 82 ALA A N 1
ATOM 653 C CA . ALA A 1 82 ? -5.512 4.351 -1.950 1.00 98.00 82 ALA A CA 1
ATOM 654 C C . ALA A 1 82 ? -6.760 3.484 -2.195 1.00 98.00 82 ALA A C 1
ATOM 656 O O . ALA A 1 82 ? -7.687 3.498 -1.391 1.00 98.00 82 ALA A O 1
ATOM 657 N N . PHE A 1 83 ? -6.767 2.673 -3.260 1.00 97.75 83 PHE A N 1
ATOM 658 C CA . PHE A 1 83 ? -7.843 1.705 -3.490 1.00 97.75 83 PHE A CA 1
ATOM 659 C C . PHE A 1 83 ? -7.929 0.670 -2.360 1.00 97.75 83 PHE A C 1
ATOM 661 O O . PHE A 1 83 ? -9.007 0.424 -1.826 1.00 97.75 83 PHE A O 1
ATOM 668 N N . VAL A 1 84 ? -6.788 0.110 -1.943 1.00 97.44 84 VAL A N 1
ATOM 669 C CA . VAL A 1 84 ? -6.746 -0.807 -0.795 1.00 97.44 84 VAL A CA 1
ATOM 670 C C . VAL A 1 84 ? -7.227 -0.104 0.478 1.00 97.44 84 VAL A C 1
ATOM 672 O O . VAL A 1 84 ? -8.032 -0.675 1.203 1.00 97.44 84 VAL A O 1
ATOM 675 N N . GLU A 1 85 ? -6.790 1.127 0.748 1.00 97.50 85 GLU A N 1
ATOM 676 C CA . GLU A 1 85 ? -7.238 1.910 1.908 1.00 97.50 85 GLU A CA 1
ATOM 677 C C . GLU A 1 85 ? -8.762 2.037 1.951 1.00 97.50 85 GLU A C 1
ATOM 679 O O . GLU A 1 85 ? -9.372 1.686 2.958 1.00 97.50 85 GLU A O 1
ATOM 684 N N . MET A 1 86 ? -9.373 2.431 0.830 1.00 97.06 86 MET A N 1
ATOM 685 C CA . MET A 1 86 ? -10.824 2.534 0.677 1.00 97.06 86 MET A CA 1
ATOM 686 C C . MET A 1 86 ? -11.529 1.200 0.974 1.00 97.06 86 MET A C 1
ATOM 688 O O . MET A 1 86 ? -12.525 1.177 1.695 1.00 97.06 86 MET A O 1
ATOM 692 N N . CYS A 1 87 ? -11.019 0.074 0.464 1.00 95.56 87 CYS A N 1
ATOM 693 C CA . CYS A 1 87 ? -11.596 -1.244 0.751 1.00 95.56 87 CYS A CA 1
ATOM 694 C C . CYS A 1 87 ? -11.555 -1.582 2.251 1.00 95.56 87 CYS A C 1
ATOM 696 O O . CYS A 1 87 ? -12.506 -2.156 2.785 1.00 95.56 87 CYS A O 1
ATOM 698 N N . TYR A 1 88 ? -10.466 -1.235 2.943 1.00 95.31 88 TYR A N 1
ATOM 699 C CA . TYR A 1 88 ? -10.346 -1.459 4.386 1.00 95.31 88 TYR A CA 1
ATOM 700 C C . TYR A 1 88 ? -11.217 -0.493 5.193 1.00 95.31 88 TYR A C 1
ATOM 702 O O . TYR A 1 88 ? -11.809 -0.914 6.183 1.00 95.31 88 TYR A O 1
ATOM 710 N N . GLU A 1 89 ? -11.351 0.761 4.767 1.00 95.25 89 GLU A N 1
ATOM 711 C CA . GLU A 1 89 ? -12.297 1.703 5.367 1.00 95.25 89 GLU A CA 1
ATOM 712 C C . GLU A 1 89 ? -13.732 1.168 5.277 1.00 95.25 89 GLU A C 1
ATOM 714 O O . GLU A 1 89 ? -14.408 1.063 6.296 1.00 95.25 89 GLU A O 1
ATOM 719 N N . GLN A 1 90 ? -14.177 0.726 4.097 1.00 93.75 90 GLN A N 1
ATOM 720 C CA . GLN A 1 90 ? -15.507 0.126 3.928 1.00 93.75 90 GLN A CA 1
ATOM 721 C C . GLN A 1 90 ? -15.691 -1.114 4.812 1.00 93.75 90 GLN A C 1
ATOM 723 O O . GLN A 1 90 ? -16.741 -1.294 5.432 1.00 93.75 90 GLN A O 1
ATOM 728 N N . ARG A 1 91 ? -14.646 -1.942 4.942 1.00 92.12 91 ARG A N 1
ATOM 729 C CA . ARG A 1 91 ? -14.659 -3.131 5.804 1.00 92.12 91 ARG A CA 1
ATOM 730 C C . ARG A 1 91 ? -14.833 -2.803 7.290 1.00 92.12 91 ARG A C 1
ATOM 732 O O . ARG A 1 91 ? -15.288 -3.677 8.022 1.00 92.12 91 ARG A O 1
ATOM 739 N N . LEU A 1 92 ? -14.508 -1.592 7.758 1.00 92.81 92 LEU A N 1
ATOM 740 C CA . LEU A 1 92 ? -14.793 -1.196 9.147 1.00 92.81 92 LEU A CA 1
ATOM 741 C C . LEU A 1 92 ? -16.292 -1.216 9.463 1.00 92.81 92 LEU A C 1
ATOM 743 O O . LEU A 1 92 ? -16.660 -1.479 10.604 1.00 92.81 92 LEU A O 1
ATOM 747 N N . PHE A 1 93 ? -17.137 -0.955 8.464 1.00 90.12 93 PHE A N 1
ATOM 748 C CA . PHE A 1 93 ? -18.593 -0.943 8.607 1.00 90.12 93 PHE A CA 1
ATOM 749 C C . PHE A 1 93 ? -19.235 -2.312 8.343 1.00 90.12 93 PHE A C 1
ATOM 751 O O . PHE A 1 93 ? -20.433 -2.480 8.564 1.00 90.12 93 PHE A O 1
ATOM 758 N N . ALA A 1 94 ? -18.463 -3.291 7.864 1.00 87.81 94 ALA A N 1
ATOM 759 C CA . ALA A 1 94 ? -18.954 -4.640 7.623 1.00 87.81 94 ALA A CA 1
ATOM 760 C C . ALA A 1 94 ? -19.089 -5.433 8.935 1.00 87.81 94 ALA A C 1
ATOM 762 O O . ALA A 1 94 ? -18.327 -5.245 9.884 1.00 87.81 94 ALA A O 1
ATOM 763 N N . ASN A 1 95 ? -20.031 -6.379 8.972 1.00 81.06 95 ASN A N 1
ATOM 764 C CA . ASN A 1 95 ? -20.204 -7.273 10.118 1.00 81.06 95 ASN A CA 1
ATOM 765 C C . ASN A 1 95 ? -18.945 -8.140 10.321 1.00 81.06 95 ASN A C 1
ATOM 767 O O . ASN A 1 95 ? -18.557 -8.894 9.428 1.00 81.06 95 ASN A O 1
ATOM 771 N N . GLY A 1 96 ? -18.309 -8.062 11.494 1.00 84.31 96 GLY A N 1
ATOM 772 C CA . GLY A 1 96 ? -17.129 -8.866 11.827 1.00 84.31 96 GLY A CA 1
ATOM 773 C C . GLY A 1 96 ? -16.215 -8.221 12.869 1.00 84.31 96 GLY A C 1
ATOM 774 O O . GLY A 1 96 ? -16.572 -7.238 13.510 1.00 84.31 96 GLY A O 1
ATOM 775 N N . ASN A 1 97 ? -15.018 -8.789 13.050 1.00 85.50 97 ASN A N 1
ATOM 776 C CA . ASN A 1 97 ? -13.998 -8.239 13.945 1.00 85.50 97 ASN A CA 1
ATOM 777 C C . ASN A 1 97 ? -13.151 -7.175 13.209 1.00 85.50 97 ASN A C 1
ATOM 779 O O . ASN A 1 97 ? -12.383 -7.541 12.311 1.00 85.50 97 ASN A O 1
ATOM 783 N N . PRO A 1 98 ? -13.217 -5.885 13.597 1.00 91.94 98 PRO A N 1
ATOM 784 C CA . PRO A 1 98 ? -12.486 -4.818 12.921 1.00 91.94 98 PRO A CA 1
ATOM 785 C C . PRO A 1 98 ? -10.995 -4.771 13.290 1.00 91.94 98 PRO A C 1
ATOM 787 O O . PRO A 1 98 ? -10.252 -4.017 12.667 1.00 91.94 98 PRO A O 1
ATOM 790 N N . ALA A 1 99 ? -10.514 -5.559 14.261 1.00 93.81 99 ALA A N 1
ATOM 791 C CA . ALA A 1 99 ? -9.146 -5.457 14.779 1.00 93.81 99 ALA A CA 1
ATOM 792 C C . ALA A 1 99 ? -8.072 -5.603 13.687 1.00 93.81 99 ALA A C 1
ATOM 794 O O . ALA A 1 99 ? -7.124 -4.821 13.647 1.00 93.81 99 ALA A O 1
ATOM 795 N N . GLY A 1 100 ? -8.234 -6.557 12.761 1.00 92.19 100 GLY A N 1
ATOM 796 C CA . GLY A 1 100 ? -7.306 -6.735 11.635 1.00 92.19 100 GLY A CA 1
ATOM 797 C C . GLY A 1 100 ? -7.355 -5.580 10.625 1.00 92.19 100 GLY A C 1
ATOM 798 O O . GLY A 1 100 ? -6.322 -5.164 10.088 1.00 92.19 100 GLY A O 1
ATOM 799 N N . THR A 1 101 ? -8.546 -5.020 10.408 1.00 94.38 101 THR A N 1
ATOM 800 C CA . THR A 1 101 ? -8.758 -3.853 9.547 1.00 94.38 101 THR A CA 1
ATOM 801 C C . THR A 1 101 ? -8.085 -2.618 10.144 1.00 94.38 101 THR A C 1
ATOM 803 O O . THR A 1 101 ? -7.249 -1.998 9.488 1.00 94.38 101 THR A O 1
ATOM 806 N N . ILE A 1 102 ? -8.348 -2.334 11.423 1.00 95.38 102 ILE A N 1
ATOM 807 C CA . ILE A 1 102 ? -7.737 -1.239 12.190 1.00 95.38 102 ILE A CA 1
ATOM 808 C C . ILE A 1 102 ? -6.213 -1.388 12.222 1.00 95.38 102 ILE A C 1
ATOM 810 O O . ILE A 1 102 ? -5.492 -0.422 11.977 1.00 95.38 102 ILE A O 1
ATOM 814 N N . PHE A 1 103 ? -5.702 -2.599 12.469 1.00 94.06 103 PHE A N 1
ATOM 815 C CA . PHE A 1 103 ? -4.264 -2.870 12.448 1.00 94.06 103 PHE A CA 1
ATOM 816 C C . PHE A 1 103 ? -3.640 -2.489 11.100 1.00 94.06 103 PHE A C 1
ATOM 818 O O . PHE A 1 103 ? -2.581 -1.857 11.061 1.00 94.06 103 PHE A O 1
ATOM 825 N N . THR A 1 104 ? -4.308 -2.824 9.995 1.00 92.69 104 THR A N 1
ATOM 826 C CA . THR A 1 104 ? -3.838 -2.493 8.646 1.00 92.69 104 THR A CA 1
ATOM 827 C C . THR A 1 104 ? -3.880 -0.987 8.385 1.00 92.69 104 THR A C 1
ATOM 829 O O . THR A 1 104 ? -2.879 -0.441 7.914 1.00 92.69 104 THR A O 1
ATOM 832 N N . LEU A 1 105 ? -4.982 -0.312 8.729 1.00 95.56 105 LEU A N 1
ATOM 833 C CA . LEU A 1 105 ? -5.158 1.140 8.583 1.00 95.56 105 LEU A CA 1
ATOM 834 C C . LEU A 1 105 ? -4.089 1.929 9.349 1.00 95.56 105 LEU A C 1
ATOM 836 O O . LEU A 1 105 ? -3.456 2.831 8.800 1.00 95.56 105 LEU A O 1
ATOM 840 N N . LYS A 1 106 ? -3.765 1.513 10.575 1.00 95.12 106 LYS A N 1
ATOM 841 C CA . LYS A 1 106 ? -2.688 2.129 11.362 1.00 95.12 106 LYS A CA 1
ATOM 842 C C . LYS A 1 106 ? -1.304 1.898 10.744 1.00 95.12 106 LYS A C 1
ATOM 844 O O . LYS A 1 106 ? -0.552 2.846 10.528 1.00 95.12 106 LYS A O 1
ATOM 849 N N . ASN A 1 107 ? -0.959 0.650 10.413 1.00 90.88 107 ASN A N 1
ATOM 850 C CA . ASN A 1 107 ? 0.412 0.289 10.018 1.00 90.88 107 ASN A CA 1
ATOM 851 C C . ASN A 1 107 ? 0.765 0.599 8.554 1.00 90.88 107 ASN A C 1
ATOM 853 O O . ASN A 1 107 ? 1.938 0.808 8.238 1.00 90.88 107 ASN A O 1
ATOM 857 N N . ASN A 1 108 ? -0.211 0.590 7.643 1.00 90.12 108 ASN A N 1
ATOM 858 C CA . ASN A 1 108 ? 0.036 0.838 6.218 1.00 90.12 108 ASN A CA 1
ATOM 859 C C . ASN A 1 108 ? -0.470 2.202 5.739 1.00 90.12 108 ASN A C 1
ATOM 861 O O . ASN A 1 108 ? 0.095 2.725 4.778 1.00 90.12 108 ASN A O 1
ATOM 865 N N . PHE A 1 109 ? -1.462 2.781 6.423 1.00 94.75 109 PHE A N 1
ATOM 866 C CA . PHE A 1 109 ? -2.127 4.022 6.012 1.00 94.75 109 PHE A CA 1
ATOM 867 C C . PHE A 1 109 ? -2.015 5.155 7.040 1.00 94.75 109 PHE A C 1
ATOM 869 O O . PHE A 1 109 ? -2.513 6.250 6.813 1.00 94.75 109 PHE A O 1
ATOM 876 N N . LYS A 1 110 ? -1.269 4.940 8.135 1.00 94.75 110 LYS A N 1
ATOM 877 C CA . LYS A 1 110 ? -0.945 5.962 9.146 1.00 94.75 110 LYS A CA 1
ATOM 878 C C . LYS A 1 110 ? -2.174 6.563 9.838 1.00 94.75 110 LYS A C 1
ATOM 880 O O . LYS A 1 110 ? -2.110 7.696 10.309 1.00 94.75 110 LYS A O 1
ATOM 885 N N . TRP A 1 111 ? -3.274 5.818 9.924 1.00 96.56 111 TRP A N 1
ATOM 886 C CA . TRP A 1 111 ? -4.402 6.223 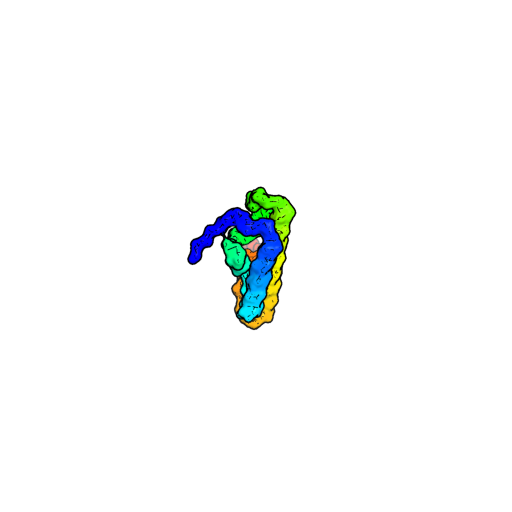10.760 1.00 96.56 111 TRP A CA 1
ATOM 887 C C . TRP A 1 111 ? -3.965 6.263 12.226 1.00 96.56 111 TRP A C 1
ATOM 889 O O . TRP A 1 111 ? -3.184 5.420 12.676 1.00 96.56 111 TRP A O 1
ATOM 899 N N . VAL A 1 112 ? -4.463 7.246 12.968 1.00 95.19 112 VAL A N 1
ATOM 900 C CA . VAL A 1 112 ? -4.143 7.446 14.384 1.00 95.19 112 VAL A CA 1
ATOM 901 C C . VAL A 1 112 ? -5.444 7.680 15.136 1.00 95.19 112 VAL A C 1
ATOM 903 O O . VAL A 1 112 ? -6.268 8.487 14.707 1.00 95.19 112 VAL A O 1
ATOM 906 N N . ASP A 1 113 ? -5.621 6.978 16.255 1.00 92.75 113 ASP A N 1
ATOM 907 C CA . ASP A 1 113 ? -6.756 7.223 17.140 1.00 92.75 113 ASP A CA 1
ATOM 908 C C . ASP A 1 113 ? -6.586 8.598 17.788 1.00 92.75 113 ASP A C 1
ATOM 910 O O . ASP A 1 113 ? -5.514 8.929 18.300 1.00 92.75 113 ASP A O 1
ATOM 914 N N . LYS A 1 114 ? -7.648 9.401 17.788 1.00 93.00 114 LYS A N 1
ATOM 915 C CA . LYS A 1 114 ? -7.672 10.652 18.545 1.00 93.00 114 LYS A CA 1
ATOM 916 C C . LYS A 1 114 ? -8.107 10.355 19.977 1.00 93.00 114 LYS A C 1
ATOM 918 O O . LYS A 1 114 ? -9.139 9.724 20.182 1.00 93.00 114 LYS A O 1
ATOM 923 N N . SER A 1 115 ? -7.336 10.827 20.951 1.00 91.19 115 SER A N 1
ATOM 924 C CA . SER A 1 115 ? -7.678 10.765 22.373 1.00 91.19 115 SER A CA 1
ATOM 925 C C . SER A 1 115 ? -7.654 12.167 22.973 1.00 91.19 115 SER A C 1
ATOM 927 O O . SER A 1 115 ? -6.644 12.861 22.855 1.00 91.19 115 SER A O 1
ATOM 929 N N . GLU A 1 116 ? -8.732 12.556 23.643 1.00 89.88 116 GLU A N 1
ATOM 930 C CA . GLU A 1 116 ? -8.811 13.780 24.442 1.00 89.88 116 GLU A CA 1
ATOM 931 C C . GLU A 1 116 ? -8.677 13.405 25.921 1.00 89.88 116 GLU A C 1
ATOM 933 O O . GLU A 1 116 ? -9.326 12.470 26.392 1.00 89.88 116 GLU A O 1
ATOM 938 N N . VAL A 1 117 ? -7.788 14.088 26.646 1.00 88.25 117 VAL A N 1
ATOM 939 C CA . VAL A 1 117 ? -7.556 13.858 28.078 1.00 88.25 117 VAL A CA 1
ATOM 940 C C . VAL A 1 117 ? -7.832 15.159 28.817 1.00 88.25 117 VAL A C 1
ATOM 942 O O . VAL A 1 117 ? -7.040 16.097 28.743 1.00 88.25 117 VAL A O 1
ATOM 945 N N . GLU A 1 118 ? -8.942 15.214 29.549 1.00 84.31 118 GLU A N 1
ATOM 946 C CA . GLU A 1 118 ? -9.228 16.319 30.464 1.00 84.31 118 GLU A CA 1
ATOM 947 C C . GLU A 1 118 ? -8.500 16.091 31.795 1.00 84.31 118 GLU A C 1
ATOM 949 O O . GLU A 1 118 ? -8.825 15.183 32.563 1.00 84.31 118 GLU A O 1
ATOM 954 N N . GLN A 1 119 ? -7.485 16.911 32.078 1.00 81.69 119 GLN A N 1
ATOM 955 C CA . GLN A 1 119 ? -6.784 16.901 33.363 1.00 81.69 119 GLN A CA 1
ATOM 956 C C . GLN A 1 119 ? -7.385 17.949 34.304 1.00 81.69 119 GLN A C 1
ATOM 958 O O . GLN A 1 119 ? -7.116 19.142 34.182 1.00 81.69 119 GLN A O 1
ATOM 963 N N . THR A 1 120 ? -8.174 17.512 35.288 1.00 83.50 120 THR A N 1
ATOM 964 C CA . THR A 1 120 ? -8.615 18.386 36.385 1.00 83.50 120 THR A CA 1
ATOM 965 C C . THR A 1 120 ? -7.591 18.374 37.518 1.00 83.50 120 THR A C 1
ATOM 967 O O . THR A 1 120 ? -7.512 17.405 38.276 1.00 83.50 120 THR A O 1
ATOM 970 N N . ASN A 1 121 ? -6.835 19.462 37.676 1.00 82.56 121 ASN A N 1
ATOM 971 C CA . ASN A 1 121 ? -5.964 19.655 38.835 1.00 82.56 121 ASN A CA 1
ATOM 972 C C . ASN A 1 121 ? -6.811 20.048 40.055 1.00 82.56 121 ASN A C 1
ATOM 974 O O . ASN A 1 121 ? -7.368 21.144 40.101 1.00 82.56 121 ASN A O 1
ATOM 978 N N . LYS A 1 122 ? -6.917 19.161 41.051 1.00 80.81 122 LYS A N 1
ATOM 979 C CA . LYS A 1 122 ? -7.509 19.490 42.356 1.00 80.81 122 LYS A CA 1
ATOM 980 C C . LYS A 1 122 ? -6.395 19.903 43.315 1.00 80.81 122 LYS A C 1
ATOM 982 O O . LYS A 1 122 ? -5.600 19.065 43.731 1.00 80.81 122 LYS A O 1
ATOM 987 N N . THR A 1 123 ? -6.341 21.183 43.670 1.00 79.75 123 THR A N 1
ATOM 988 C CA . THR A 1 123 ? -5.429 21.684 44.706 1.00 79.75 123 THR A CA 1
ATOM 989 C C . THR A 1 123 ? -5.943 21.260 46.079 1.00 79.75 123 THR A C 1
ATOM 991 O O . THR A 1 123 ? -7.046 21.638 46.467 1.00 79.75 123 THR A O 1
ATOM 994 N N . ILE A 1 124 ? -5.148 20.487 46.821 1.00 80.19 124 ILE A N 1
ATOM 995 C CA . ILE A 1 124 ? -5.418 20.156 48.225 1.00 80.19 124 ILE A CA 1
ATOM 996 C C . ILE A 1 124 ? -4.531 21.054 49.091 1.00 80.19 124 ILE A C 1
ATOM 998 O O . ILE A 1 124 ? -3.313 20.900 49.103 1.00 80.19 124 ILE A O 1
ATOM 1002 N N . SER A 1 125 ? -5.136 22.000 49.809 1.00 78.44 125 SER A N 1
ATOM 1003 C CA . SER A 1 125 ? -4.452 22.804 50.825 1.00 78.44 125 SER A CA 1
ATOM 1004 C C . SER A 1 125 ? -4.516 22.092 52.176 1.00 78.44 125 SER A C 1
ATOM 1006 O O . SER A 1 125 ? -5.605 21.926 52.729 1.00 78.44 125 SER A O 1
ATOM 1008 N N . VAL A 1 126 ? -3.367 21.692 52.722 1.00 80.31 126 VAL A N 1
ATOM 1009 C CA . VAL A 1 126 ? -3.258 21.145 54.083 1.00 80.31 126 VAL A CA 1
ATOM 1010 C C . VAL A 1 126 ? -2.617 22.204 54.976 1.00 80.31 126 VAL A C 1
ATOM 1012 O O . VAL A 1 126 ? -1.475 22.594 54.751 1.00 80.31 126 VAL A O 1
ATOM 1015 N N . GLY A 1 127 ? -3.359 22.692 55.972 1.00 76.88 127 GLY A N 1
ATOM 1016 C CA . GLY A 1 127 ? -2.828 23.579 57.006 1.00 76.88 127 GLY A CA 1
ATOM 1017 C C . GLY A 1 127 ? -2.205 22.762 58.134 1.00 76.88 127 GLY A C 1
ATOM 1018 O O . GLY A 1 127 ? -2.900 21.975 58.774 1.00 76.88 127 GLY A O 1
ATOM 1019 N N . ILE A 1 128 ? -0.909 22.943 58.381 1.00 78.75 128 ILE A N 1
ATOM 1020 C CA . ILE A 1 128 ? -0.225 22.375 59.547 1.00 78.75 128 ILE A CA 1
ATOM 1021 C C . ILE A 1 128 ? -0.432 23.356 60.706 1.00 78.75 128 ILE A C 1
ATOM 1023 O O . ILE A 1 128 ? -0.024 24.512 60.606 1.00 78.75 128 ILE A O 1
ATOM 1027 N N . LYS A 1 129 ? -1.091 22.925 61.788 1.00 73.06 129 LYS A N 1
ATOM 1028 C CA . LYS A 1 129 ? -1.135 23.709 63.030 1.00 73.06 129 LYS A CA 1
ATOM 1029 C C . LYS A 1 129 ? 0.231 23.607 63.709 1.00 73.06 129 LYS A C 1
ATOM 1031 O O . LYS A 1 129 ? 0.679 22.498 63.991 1.00 73.06 129 LYS A O 1
ATOM 1036 N N . GLY A 1 130 ? 0.882 24.751 63.909 1.00 65.44 130 GLY A N 1
ATOM 1037 C CA . GLY A 1 130 ? 2.092 24.850 64.720 1.00 65.44 130 GLY A CA 1
ATOM 1038 C C . GLY A 1 130 ? 1.793 24.461 66.166 1.00 65.44 130 GLY A C 1
ATOM 1039 O O . GLY A 1 130 ? 0.692 24.708 66.654 1.00 65.44 130 GLY A O 1
ATOM 1040 N N . PHE A 1 131 ? 2.752 23.796 66.804 1.00 63.12 131 PHE A N 1
ATOM 1041 C CA . PHE A 1 131 ? 2.768 23.614 68.249 1.00 63.12 131 PHE A CA 1
ATOM 1042 C C . PHE A 1 131 ? 3.180 24.950 68.868 1.00 63.12 131 PHE A C 1
ATOM 1044 O O . PHE A 1 131 ? 4.240 25.467 68.521 1.00 63.12 131 PHE A O 1
ATOM 1051 N N . ASP A 1 132 ? 2.332 25.506 69.728 1.00 66.12 132 ASP A N 1
ATOM 1052 C CA . ASP A 1 132 ? 2.691 26.658 70.548 1.00 66.12 132 ASP A CA 1
ATOM 1053 C C . ASP A 1 132 ? 3.710 26.181 71.602 1.00 66.12 132 ASP A C 1
ATOM 1055 O O . ASP A 1 132 ? 3.447 25.222 72.332 1.00 66.12 132 ASP A O 1
ATOM 1059 N N . GLU A 1 133 ? 4.897 26.793 71.626 1.00 59.28 133 GLU A N 1
ATOM 1060 C CA . GLU A 1 133 ? 5.894 26.593 72.682 1.00 59.28 133 GLU A CA 1
ATOM 1061 C C . GLU A 1 133 ? 5.369 27.256 73.968 1.00 59.28 133 GLU A C 1
ATOM 1063 O O . GLU A 1 133 ? 5.166 28.470 74.007 1.00 59.28 133 GLU A O 1
ATOM 1068 N N . GLU A 1 134 ? 5.104 26.460 75.009 1.00 56.22 134 GLU A N 1
ATOM 1069 C CA . GLU A 1 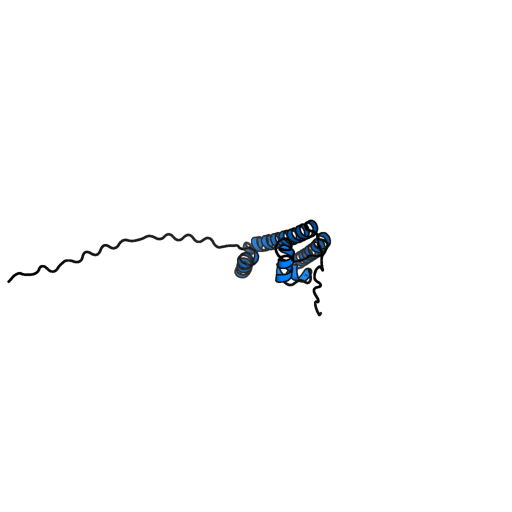134 ? 4.926 26.975 76.371 1.00 56.22 134 GLU A CA 1
ATOM 1070 C C . GLU A 1 134 ? 6.300 27.454 76.873 1.00 56.22 134 GLU A C 1
ATOM 1072 O O . GLU A 1 134 ? 7.211 26.644 77.043 1.00 56.22 134 GLU A O 1
ATOM 1077 N N . GLU A 1 135 ? 6.468 28.770 77.051 1.00 51.88 135 GLU A N 1
ATOM 1078 C CA . GLU A 1 135 ? 7.590 29.340 77.809 1.00 51.88 135 GLU A CA 1
ATOM 1079 C C . GLU A 1 135 ? 7.372 29.090 79.315 1.00 51.88 135 GLU A C 1
ATOM 1081 O O . GLU A 1 135 ? 6.276 29.331 79.830 1.00 51.88 135 GLU A O 1
ATOM 1086 N N . ASP A 1 136 ? 8.427 28.589 79.972 1.00 55.47 136 ASP A N 1
ATOM 1087 C CA . ASP A 1 136 ? 8.527 28.206 81.395 1.00 55.47 136 ASP A CA 1
ATOM 1088 C C . ASP A 1 136 ? 8.205 29.325 82.412 1.00 55.47 136 ASP A C 1
ATOM 1090 O O . ASP A 1 136 ? 8.605 30.496 82.193 1.00 55.47 136 ASP A O 1
#

Radius of gyration: 27.24 Å; chains: 1; bounding box: 39×50×99 Å

Secondary structure (DSSP, 8-state):
------TTS---HHHHHHHHHHHHHHHHHTTPPP-HHHHHHHTT--HHHHHHHHTTTTS---TTS-HHHHHHHHHHHHHHHHHHHHHHHHHHTSSS-THHHHHHHHHHH-----------------PPPPPP----

pLDDT: mean 87.02, std 14.72, range [29.55, 98.19]

InterPro domains:
  IPR032066 DNA-packaging protein gp3 [PF16677] (6-117)

Organism: Clostridium beijerinckii (NCBI:txid1520)